Protein AF-A0A7C3NHK8-F1 (afdb_monomer_lite)

Radius of gyration: 15.85 Å; chains: 1; bounding box: 38×31×50 Å

Structure (mmCIF, N/CA/C/O backbone):
data_AF-A0A7C3NHK8-F1
#
_entry.id   AF-A0A7C3NHK8-F1
#
loop_
_atom_site.group_PDB
_atom_site.id
_atom_site.type_symbol
_atom_site.label_atom_id
_atom_site.label_alt_id
_atom_site.label_comp_id
_atom_site.label_asym_id
_atom_site.label_entity_id
_atom_site.label_seq_id
_atom_site.pdbx_PDB_ins_code
_atom_site.Cartn_x
_atom_site.Cartn_y
_atom_site.Cartn_z
_atom_site.occupancy
_atom_site.B_iso_or_equiv
_atom_site.auth_seq_id
_atom_site.auth_comp_id
_atom_site.auth_asym_id
_atom_site.auth_atom_id
_atom_site.pdbx_PDB_model_num
ATOM 1 N N . MET A 1 1 ? -4.289 0.397 25.482 1.00 45.00 1 MET A N 1
ATOM 2 C CA . MET A 1 1 ? -3.731 -0.461 24.412 1.00 45.00 1 MET A CA 1
ATOM 3 C C . MET A 1 1 ? -4.316 -0.025 23.079 1.00 45.00 1 MET A C 1
ATOM 5 O O . MET A 1 1 ? -5.516 0.199 22.991 1.00 45.00 1 MET A O 1
ATOM 9 N N . SER A 1 2 ? -3.453 0.233 22.103 1.00 53.47 2 SER A N 1
ATOM 10 C CA . SER A 1 2 ? -3.735 0.917 20.837 1.00 53.47 2 SER A CA 1
ATOM 11 C C . SER A 1 2 ? -4.792 0.190 19.994 1.00 53.47 2 SER A C 1
ATOM 13 O O . SER A 1 2 ? -4.590 -0.943 19.575 1.00 53.47 2 SER A O 1
ATOM 15 N N . ARG A 1 3 ? -5.908 0.865 19.675 1.00 61.38 3 ARG A N 1
ATOM 16 C CA . ARG A 1 3 ? -6.959 0.356 18.760 1.00 61.38 3 ARG A CA 1
ATOM 17 C C . ARG A 1 3 ? -6.469 0.091 17.323 1.00 61.38 3 ARG A C 1
ATOM 19 O O . ARG A 1 3 ? -7.202 -0.506 16.545 1.00 61.38 3 ARG A O 1
ATOM 26 N N . PHE A 1 4 ? -5.233 0.479 17.002 1.00 63.34 4 PHE A N 1
ATOM 27 C CA . PHE A 1 4 ? -4.593 0.410 15.682 1.00 63.34 4 PHE A CA 1
ATOM 28 C C . PHE A 1 4 ? -4.460 -0.993 15.065 1.00 63.34 4 PHE A C 1
ATOM 30 O O . PHE A 1 4 ? -4.101 -1.090 13.900 1.00 63.34 4 PHE A O 1
ATOM 37 N N . PHE A 1 5 ? -4.740 -2.066 15.813 1.00 71.56 5 PHE A N 1
ATOM 38 C CA . PHE A 1 5 ? -4.710 -3.440 15.290 1.00 71.56 5 PHE A CA 1
ATOM 39 C C . PHE A 1 5 ? -5.895 -4.298 15.752 1.00 71.56 5 PHE A C 1
ATOM 41 O O . PHE A 1 5 ? -5.909 -5.509 15.547 1.00 71.56 5 PHE A O 1
ATOM 48 N N . SER A 1 6 ? -6.912 -3.689 16.366 1.00 81.25 6 SER A N 1
ATOM 49 C CA . SER A 1 6 ? -8.116 -4.409 16.783 1.00 81.25 6 SER A CA 1
ATOM 50 C C . SER A 1 6 ? -9.127 -4.461 15.641 1.00 81.25 6 SER A C 1
ATO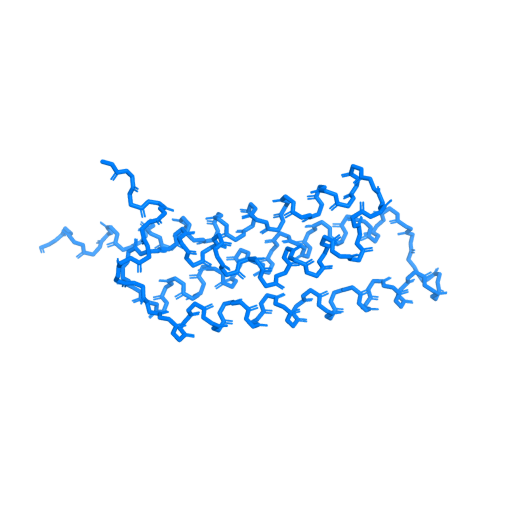M 52 O O . SER A 1 6 ? -9.749 -3.451 15.334 1.00 81.25 6 SER A O 1
ATOM 54 N N . LEU A 1 7 ? -9.376 -5.647 15.084 1.00 84.44 7 LEU A N 1
ATOM 55 C CA . LEU A 1 7 ? -10.434 -5.869 14.083 1.00 84.44 7 LEU A CA 1
ATOM 56 C C . LEU A 1 7 ? -11.853 -5.890 14.680 1.00 84.44 7 LEU A C 1
ATOM 58 O O .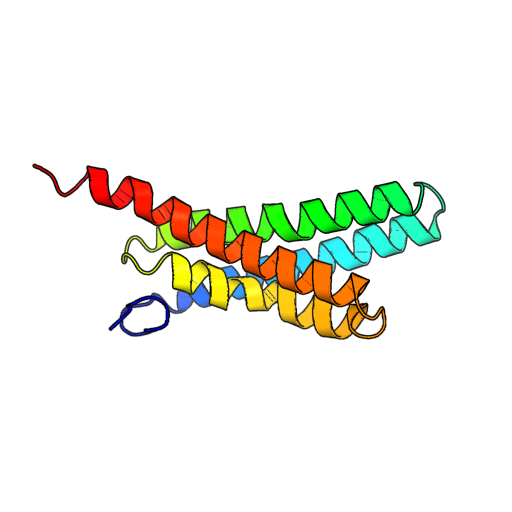 LEU A 1 7 ? -12.842 -5.969 13.956 1.00 84.44 7 LEU A O 1
ATOM 62 N N . LYS A 1 8 ? -11.984 -5.817 16.009 1.00 85.81 8 LYS A N 1
ATOM 63 C CA . LYS A 1 8 ? -13.288 -5.786 16.675 1.00 85.81 8 LYS A CA 1
ATOM 64 C C . LYS A 1 8 ? -14.052 -4.514 16.290 1.00 85.81 8 LYS A C 1
ATOM 66 O O . LYS A 1 8 ? -13.628 -3.424 16.660 1.00 85.81 8 LYS A O 1
ATOM 71 N N . GLY A 1 9 ? -15.190 -4.676 15.613 1.00 84.12 9 GLY A N 1
ATOM 72 C CA . GLY A 1 9 ? -16.061 -3.577 15.178 1.00 84.12 9 GLY A CA 1
ATOM 73 C C . GLY A 1 9 ? -15.842 -3.116 13.736 1.00 84.12 9 GLY A C 1
ATOM 74 O O . GLY A 1 9 ? -16.479 -2.154 13.330 1.00 84.12 9 GLY A O 1
ATOM 75 N N . ILE A 1 10 ? -14.974 -3.791 12.972 1.00 92.31 10 ILE A N 1
ATOM 76 C CA . ILE A 1 10 ? -14.767 -3.482 11.556 1.00 92.31 10 ILE A CA 1
ATOM 77 C C . ILE A 1 10 ? -15.923 -4.012 10.697 1.00 92.31 10 ILE A C 1
ATOM 79 O O . ILE A 1 10 ? -16.427 -5.119 10.907 1.00 92.31 10 ILE A O 1
ATOM 83 N N . ASN A 1 11 ? -16.312 -3.247 9.685 1.00 94.50 11 ASN A N 1
ATOM 84 C CA . ASN A 1 11 ? -17.199 -3.703 8.628 1.00 94.50 11 ASN A CA 1
ATOM 85 C C . ASN A 1 11 ? -16.408 -4.545 7.612 1.00 94.50 11 ASN A C 1
ATOM 87 O O . ASN A 1 11 ? -15.681 -4.031 6.758 1.00 94.50 11 ASN A O 1
ATOM 91 N N . TRP A 1 12 ? -16.573 -5.864 7.696 1.00 95.12 12 TRP A N 1
ATOM 92 C CA . TRP A 1 12 ? -15.862 -6.829 6.855 1.00 95.12 12 TRP A CA 1
ATOM 93 C C . TRP A 1 12 ? -16.133 -6.675 5.357 1.00 95.12 12 TRP A C 1
ATOM 95 O O . TRP A 1 12 ? -15.227 -6.912 4.563 1.00 95.12 12 TRP A O 1
ATOM 105 N N . TRP A 1 13 ? -17.328 -6.232 4.957 1.00 96.75 13 TRP A N 1
ATOM 106 C CA . TRP A 1 13 ? -17.655 -6.006 3.544 1.00 96.75 13 TRP A CA 1
ATOM 107 C C . TRP A 1 13 ? -16.869 -4.838 2.963 1.00 96.75 13 TRP A C 1
ATOM 109 O O . TRP A 1 13 ? -16.333 -4.922 1.857 1.00 96.75 13 TRP A O 1
ATOM 119 N N . LEU A 1 14 ? -16.747 -3.760 3.735 1.00 95.88 14 LEU A N 1
ATOM 120 C CA . LEU A 1 14 ? -15.943 -2.605 3.357 1.00 95.88 14 LEU A CA 1
ATOM 121 C C . LEU A 1 14 ? -14.450 -2.939 3.361 1.00 95.88 14 LEU A C 1
ATOM 123 O O . LEU A 1 14 ? -13.739 -2.545 2.438 1.00 95.88 14 LEU A O 1
ATOM 127 N N . LEU A 1 15 ? -13.980 -3.740 4.322 1.00 96.25 15 LEU A N 1
ATOM 128 C CA . LEU A 1 15 ? -12.599 -4.221 4.317 1.00 96.25 15 LEU A CA 1
ATOM 129 C C . LEU A 1 15 ? -12.312 -5.093 3.086 1.00 96.25 15 LEU A C 1
ATOM 131 O O . LEU A 1 15 ? -11.323 -4.859 2.395 1.00 96.25 15 LEU A O 1
ATOM 135 N N . ALA A 1 16 ? -13.183 -6.056 2.778 1.00 96.69 16 ALA A N 1
ATOM 136 C CA . ALA A 1 16 ? -13.060 -6.891 1.586 1.00 96.69 16 ALA A CA 1
ATOM 137 C C . ALA A 1 16 ? -13.065 -6.044 0.303 1.00 96.69 16 ALA A C 1
ATOM 139 O O . ALA A 1 16 ? -12.269 -6.293 -0.601 1.00 96.69 16 ALA A O 1
ATOM 140 N N . SER A 1 17 ? -13.890 -4.994 0.254 1.00 96.12 17 SER A N 1
ATOM 141 C CA . SER A 1 17 ? -13.919 -4.043 -0.864 1.00 96.12 17 SER A CA 1
ATOM 142 C C . SER A 1 17 ? -12.604 -3.271 -0.994 1.00 96.12 17 SER A C 1
ATOM 144 O O . SER A 1 17 ? -12.096 -3.117 -2.102 1.00 96.12 17 SER A O 1
ATOM 146 N N . ALA A 1 18 ? -12.008 -2.836 0.123 1.00 96.88 18 ALA A N 1
ATOM 147 C CA . ALA A 1 18 ? -10.693 -2.194 0.115 1.00 96.88 18 ALA A CA 1
ATOM 148 C C . ALA A 1 18 ? -9.604 -3.135 -0.409 1.00 96.88 18 ALA A C 1
ATOM 150 O O . ALA A 1 18 ? -8.780 -2.715 -1.220 1.00 96.88 18 ALA A O 1
ATOM 151 N N . ILE A 1 19 ? -9.608 -4.398 0.029 1.00 98.25 19 ILE A N 1
ATOM 152 C CA . ILE A 1 19 ? -8.659 -5.416 -0.441 1.00 98.25 19 ILE A CA 1
ATOM 153 C C . ILE A 1 19 ? -8.838 -5.643 -1.943 1.00 98.25 19 ILE A C 1
ATOM 155 O O . ILE A 1 19 ? -7.869 -5.556 -2.692 1.00 98.25 19 ILE A O 1
ATOM 159 N N . GLY A 1 20 ? -10.073 -5.871 -2.397 1.00 97.62 20 GLY A N 1
ATOM 160 C CA . GLY A 1 20 ? -10.380 -6.106 -3.808 1.00 97.62 20 GLY A CA 1
ATOM 161 C C . GLY A 1 20 ? -9.989 -4.932 -4.704 1.00 97.62 20 GLY A C 1
ATOM 162 O O . GLY A 1 20 ? -9.341 -5.132 -5.728 1.00 97.62 20 GLY A O 1
ATOM 163 N N . LEU A 1 21 ? -10.307 -3.699 -4.298 1.00 97.12 21 LEU A N 1
ATOM 164 C CA . LEU A 1 21 ? -9.951 -2.498 -5.055 1.00 97.12 21 LEU A CA 1
ATOM 165 C C . LEU A 1 21 ? -8.430 -2.325 -5.168 1.00 97.12 21 LEU A C 1
ATOM 167 O O . LEU A 1 21 ? -7.923 -2.049 -6.254 1.00 97.12 21 LEU A O 1
ATOM 171 N N . ASN A 1 22 ? -7.698 -2.528 -4.069 1.00 98.06 22 ASN A N 1
ATOM 172 C CA . ASN A 1 22 ? -6.236 -2.469 -4.074 1.00 98.06 22 ASN A CA 1
ATOM 173 C C . ASN A 1 22 ? -5.615 -3.592 -4.917 1.00 98.06 22 ASN A C 1
ATOM 175 O O . ASN A 1 22 ? -4.636 -3.355 -5.620 1.00 98.06 22 ASN A O 1
ATOM 179 N N . PHE A 1 23 ? -6.195 -4.791 -4.894 1.00 98.12 23 PHE A N 1
ATOM 180 C CA . PHE A 1 23 ? -5.744 -5.913 -5.713 1.00 98.12 23 PHE A CA 1
ATOM 181 C C . PHE A 1 23 ? -5.919 -5.645 -7.207 1.00 98.12 23 PHE A C 1
ATOM 183 O O . PHE A 1 23 ? -4.955 -5.746 -7.965 1.00 98.12 23 PHE A O 1
ATOM 190 N N . ILE A 1 24 ? -7.116 -5.225 -7.626 1.00 97.88 24 ILE A N 1
ATOM 191 C CA . ILE A 1 24 ? -7.386 -4.853 -9.022 1.00 97.88 24 ILE A CA 1
ATOM 192 C C . ILE A 1 24 ? -6.438 -3.735 -9.457 1.00 97.88 24 ILE A C 1
ATOM 194 O O . ILE A 1 24 ? -5.849 -3.813 -10.534 1.00 97.88 24 ILE A O 1
ATOM 198 N N . TRP A 1 25 ? -6.240 -2.724 -8.608 1.00 96.81 25 TRP A N 1
ATOM 199 C CA . TRP A 1 25 ? -5.306 -1.643 -8.895 1.00 96.81 25 TRP A CA 1
ATOM 200 C C . TRP A 1 25 ? -3.880 -2.135 -9.114 1.00 96.81 25 TRP A C 1
ATOM 202 O O . TRP A 1 25 ? -3.268 -1.766 -10.112 1.00 96.81 25 TRP A O 1
ATOM 212 N N . ALA A 1 26 ? -3.359 -2.977 -8.219 1.00 96.94 26 ALA A N 1
ATOM 213 C CA . ALA A 1 26 ? -2.012 -3.515 -8.356 1.00 96.94 26 ALA A CA 1
ATOM 214 C C . ALA A 1 26 ? -1.846 -4.294 -9.665 1.00 96.94 26 ALA A C 1
ATOM 216 O O . ALA A 1 26 ? -0.838 -4.119 -10.342 1.00 96.94 26 ALA A O 1
ATOM 217 N N . LEU A 1 27 ? -2.845 -5.085 -10.068 1.00 96.50 27 LEU A N 1
ATOM 218 C CA . LEU A 1 27 ? -2.809 -5.798 -11.346 1.00 96.50 27 LEU A CA 1
ATOM 219 C C . LEU A 1 27 ? -2.804 -4.843 -12.546 1.00 96.50 27 LEU A C 1
ATOM 221 O O . LEU A 1 27 ? -1.953 -4.976 -13.423 1.00 96.50 27 LEU A O 1
ATOM 225 N N . VAL A 1 28 ? -3.718 -3.868 -12.578 1.00 96.62 28 VAL A N 1
ATOM 226 C CA . VAL A 1 28 ? -3.800 -2.876 -13.667 1.00 96.62 28 VAL A CA 1
ATOM 227 C C . VAL A 1 28 ? -2.500 -2.086 -13.779 1.00 96.62 28 VAL A C 1
ATOM 229 O O . VAL A 1 28 ? -1.985 -1.881 -14.874 1.00 96.62 28 VAL A O 1
ATOM 232 N N . MET A 1 29 ? -1.951 -1.673 -12.641 1.00 95.00 29 MET A N 1
ATOM 233 C CA . MET A 1 29 ? -0.712 -0.919 -12.550 1.00 95.00 29 MET A CA 1
ATOM 234 C C . MET A 1 29 ? 0.485 -1.742 -13.042 1.00 95.00 29 MET A C 1
ATOM 236 O O . MET A 1 29 ? 1.223 -1.278 -13.909 1.00 95.00 29 MET A O 1
ATOM 240 N N . LEU A 1 30 ? 0.646 -2.977 -12.556 1.00 94.81 30 LEU A N 1
ATOM 241 C CA . LEU A 1 30 ? 1.731 -3.868 -12.971 1.00 94.81 30 LEU A CA 1
ATOM 242 C C . LEU A 1 30 ? 1.681 -4.159 -14.473 1.00 94.81 30 LEU A C 1
ATOM 244 O O . LEU A 1 30 ? 2.701 -4.045 -15.149 1.00 94.81 30 LEU A O 1
ATOM 248 N N . LEU A 1 31 ? 0.498 -4.479 -15.006 1.00 95.19 31 LEU A N 1
ATOM 249 C CA . LEU A 1 31 ? 0.310 -4.729 -16.436 1.00 95.19 31 LEU A CA 1
ATOM 250 C C . LEU A 1 31 ? 0.561 -3.470 -17.271 1.00 95.19 31 LEU A C 1
ATOM 252 O O . LEU A 1 31 ? 1.248 -3.536 -18.289 1.00 95.19 31 LEU A O 1
ATOM 256 N N . GLY A 1 32 ? 0.047 -2.320 -16.831 1.00 94.19 32 GLY A N 1
ATOM 257 C CA . GLY A 1 32 ? 0.220 -1.047 -17.523 1.00 94.19 32 GLY A CA 1
ATOM 258 C C . GLY A 1 32 ? 1.689 -0.639 -17.621 1.00 94.19 32 GLY A C 1
ATOM 259 O O . GLY A 1 32 ? 2.169 -0.320 -18.707 1.00 94.19 32 GLY A O 1
ATOM 260 N N . PHE A 1 33 ? 2.433 -0.709 -16.516 1.00 92.12 33 PHE A N 1
ATOM 261 C CA . PHE A 1 33 ? 3.855 -0.367 -16.524 1.00 92.12 33 PHE A CA 1
ATOM 262 C C . PHE A 1 33 ? 4.715 -1.404 -17.252 1.00 92.12 33 PHE A C 1
ATOM 264 O O . PHE A 1 33 ? 5.656 -1.011 -17.937 1.00 92.12 33 PHE A O 1
ATOM 271 N N . ALA A 1 34 ? 4.377 -2.696 -17.182 1.00 91.94 34 ALA A N 1
ATOM 272 C CA . ALA A 1 34 ? 5.039 -3.722 -17.988 1.00 91.94 34 ALA A CA 1
ATOM 273 C C . ALA A 1 34 ? 4.862 -3.460 -19.493 1.00 91.94 34 ALA A C 1
ATOM 275 O O . ALA A 1 34 ? 5.834 -3.504 -20.241 1.00 91.94 34 ALA A O 1
ATOM 276 N N . PHE A 1 35 ? 3.650 -3.099 -19.926 1.00 93.06 35 PHE A N 1
ATOM 277 C CA . PHE A 1 35 ? 3.377 -2.734 -21.316 1.00 93.06 35 PHE A CA 1
ATOM 278 C C . PHE A 1 35 ? 4.153 -1.483 -21.759 1.00 93.06 35 PHE A C 1
ATOM 280 O O . PHE A 1 35 ? 4.714 -1.455 -22.851 1.00 93.06 35 PHE A O 1
ATOM 287 N N . MET A 1 36 ? 4.230 -0.449 -20.915 1.00 91.81 36 MET A N 1
ATOM 288 C CA . MET A 1 36 ? 4.996 0.765 -21.234 1.00 91.81 36 MET A CA 1
ATOM 289 C C . MET A 1 36 ? 6.504 0.509 -21.337 1.00 91.81 36 MET A C 1
ATOM 291 O O . MET A 1 36 ? 7.165 1.138 -22.165 1.00 91.81 36 MET A O 1
ATOM 295 N N . LEU A 1 37 ? 7.037 -0.394 -20.504 1.00 89.56 37 LEU A N 1
ATOM 296 C CA . LEU A 1 37 ? 8.431 -0.835 -20.583 1.00 89.56 37 LEU A CA 1
ATOM 297 C C . LEU A 1 37 ? 8.701 -1.581 -21.893 1.00 89.56 37 LEU A C 1
ATOM 299 O O . LEU A 1 37 ? 9.692 -1.285 -22.554 1.00 89.56 37 LEU A O 1
ATOM 303 N N . ASP A 1 38 ? 7.814 -2.500 -22.274 1.00 90.56 38 ASP A N 1
ATOM 304 C CA . ASP A 1 38 ? 7.951 -3.315 -23.487 1.00 90.56 38 ASP A CA 1
ATOM 305 C C . ASP A 1 38 ? 7.933 -2.468 -24.770 1.00 90.56 38 ASP A C 1
ATOM 307 O O . ASP A 1 38 ? 8.765 -2.640 -25.656 1.00 90.56 38 ASP A O 1
ATOM 311 N N . GLN A 1 39 ? 7.057 -1.463 -24.830 1.00 90.44 39 GLN A N 1
ATOM 312 C CA . GLN A 1 39 ? 6.968 -0.546 -25.973 1.00 90.44 39 GLN A CA 1
ATOM 313 C C . GLN A 1 39 ? 8.161 0.418 -26.092 1.00 90.44 39 GLN A C 1
ATOM 315 O O . GLN A 1 39 ? 8.252 1.164 -27.067 1.00 90.44 39 GLN A O 1
ATOM 320 N N . GLY A 1 40 ? 9.032 0.500 -25.078 1.00 85.06 40 GLY A N 1
ATOM 321 C CA . GLY A 1 40 ? 10.105 1.499 -25.020 1.00 85.06 40 GLY A CA 1
ATOM 322 C C . GLY A 1 40 ? 9.603 2.951 -25.050 1.00 85.06 40 GLY A C 1
ATOM 323 O O . GLY A 1 40 ? 10.377 3.872 -25.305 1.00 85.06 40 GLY A O 1
ATOM 324 N N . ALA A 1 41 ? 8.3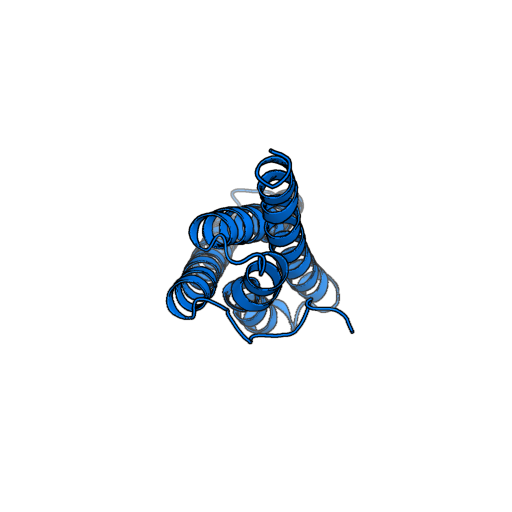06 3.169 -24.803 1.00 75.88 41 ALA A N 1
ATOM 325 C CA . ALA A 1 41 ? 7.639 4.454 -25.001 1.00 75.88 41 ALA A CA 1
ATOM 326 C C . ALA A 1 41 ? 8.033 5.500 -23.947 1.00 75.88 41 ALA A C 1
ATOM 328 O O . ALA A 1 41 ? 7.882 6.701 -24.170 1.00 75.88 41 ALA A O 1
ATOM 329 N N . VAL A 1 42 ? 8.511 5.053 -22.781 1.00 84.19 42 VAL A N 1
ATOM 330 C CA . VAL A 1 42 ? 8.833 5.914 -21.640 1.00 84.19 42 VAL A CA 1
ATOM 331 C C . VAL A 1 42 ? 10.142 5.470 -20.995 1.00 84.19 42 VAL A C 1
ATOM 333 O O . VAL A 1 42 ? 10.426 4.282 -20.857 1.00 84.19 42 VAL A O 1
ATOM 336 N N . ASN A 1 43 ? 10.943 6.445 -20.562 1.00 90.44 43 ASN A N 1
ATOM 337 C CA . ASN A 1 43 ? 12.180 6.197 -19.830 1.00 90.44 43 ASN A CA 1
ATOM 338 C C . ASN A 1 43 ? 11.923 5.396 -18.535 1.00 90.44 43 ASN A C 1
ATOM 340 O O . ASN A 1 43 ? 11.008 5.707 -17.769 1.00 90.44 43 ASN A O 1
ATOM 344 N N . GLN A 1 44 ? 12.787 4.418 -18.249 1.00 87.44 44 GLN A N 1
ATOM 345 C CA . GLN A 1 44 ? 12.688 3.541 -17.077 1.00 87.44 44 GLN A CA 1
ATOM 346 C C . GLN A 1 44 ? 12.598 4.300 -15.740 1.00 87.44 44 GLN A C 1
ATOM 348 O O . GLN A 1 44 ? 11.842 3.899 -14.856 1.00 87.44 44 GLN A O 1
ATOM 353 N N . GLY A 1 45 ? 13.319 5.413 -15.582 1.00 88.56 45 GLY A N 1
ATOM 354 C CA . GLY A 1 45 ? 13.268 6.236 -14.371 1.00 88.56 45 GLY A CA 1
ATOM 355 C C . GLY A 1 45 ? 11.909 6.914 -14.174 1.00 88.56 45 GLY A C 1
ATOM 356 O O . GLY A 1 45 ? 11.378 6.928 -13.065 1.00 88.56 45 GLY A O 1
ATOM 357 N N . LEU A 1 46 ? 11.296 7.407 -15.255 1.00 90.62 46 LEU A N 1
ATOM 358 C CA . LEU A 1 46 ? 9.943 7.974 -15.206 1.00 90.62 46 LEU A CA 1
ATOM 359 C C . LEU A 1 46 ? 8.899 6.906 -14.869 1.00 90.62 46 LEU A C 1
ATOM 361 O O . LEU A 1 46 ? 7.979 7.178 -14.100 1.00 90.62 46 LEU A O 1
ATOM 365 N N . ILE A 1 47 ? 9.074 5.687 -15.384 1.00 91.56 47 ILE A N 1
ATOM 366 C CA . ILE A 1 47 ? 8.223 4.543 -15.042 1.00 91.56 47 ILE A CA 1
ATOM 367 C C . ILE A 1 47 ? 8.329 4.228 -13.550 1.00 91.56 47 ILE A C 1
ATOM 369 O O . ILE A 1 47 ? 7.304 4.136 -12.888 1.00 91.56 47 ILE A O 1
ATOM 373 N N . GLN A 1 48 ? 9.534 4.155 -12.980 1.00 91.81 48 GLN A N 1
ATOM 374 C CA . GLN A 1 48 ? 9.708 3.891 -11.546 1.00 91.81 48 GLN A CA 1
ATOM 375 C C . GLN A 1 48 ? 9.082 4.977 -10.658 1.00 91.81 48 GLN A C 1
ATOM 377 O O . GLN A 1 48 ? 8.437 4.657 -9.658 1.00 91.81 48 GLN A O 1
ATOM 382 N N . ILE A 1 49 ? 9.219 6.254 -11.028 1.00 93.62 49 ILE A N 1
ATOM 383 C CA . ILE A 1 49 ? 8.574 7.367 -10.313 1.00 93.62 49 ILE A CA 1
ATOM 384 C C . ILE A 1 49 ? 7.049 7.252 -10.409 1.00 93.62 49 ILE A C 1
ATOM 386 O O . ILE A 1 49 ? 6.354 7.363 -9.396 1.00 93.62 49 ILE A O 1
ATOM 390 N N . GLY A 1 50 ? 6.526 6.984 -11.608 1.00 94.38 50 GLY A N 1
ATOM 391 C CA . GLY A 1 50 ? 5.102 6.747 -11.829 1.00 94.38 50 GLY A CA 1
ATOM 392 C C . GLY A 1 50 ? 4.587 5.565 -11.010 1.00 94.38 50 GLY A C 1
ATOM 393 O O . GLY A 1 50 ? 3.527 5.658 -10.392 1.00 94.38 50 GLY A O 1
ATOM 394 N N . MET A 1 51 ? 5.370 4.488 -10.929 1.00 94.69 51 MET A N 1
ATOM 395 C CA . MET A 1 51 ? 5.055 3.314 -10.128 1.00 94.69 51 MET A CA 1
ATOM 396 C C . MET A 1 51 ? 4.996 3.641 -8.636 1.00 94.69 51 MET A C 1
ATOM 398 O O . MET A 1 51 ? 4.038 3.258 -7.971 1.00 94.69 51 MET A O 1
ATOM 402 N N . LEU A 1 52 ? 5.965 4.396 -8.105 1.00 96.00 52 LEU A N 1
ATOM 403 C CA . LEU A 1 52 ? 5.961 4.826 -6.702 1.00 96.00 52 LEU A CA 1
ATOM 404 C C . LEU A 1 52 ? 4.726 5.671 -6.381 1.00 96.00 52 LEU A C 1
ATOM 406 O O . LEU A 1 52 ? 4.057 5.435 -5.374 1.00 96.00 52 LEU A O 1
ATOM 410 N N . ALA A 1 53 ? 4.401 6.629 -7.252 1.00 96.62 53 ALA A N 1
ATOM 411 C CA . ALA A 1 53 ? 3.223 7.470 -7.096 1.00 96.62 53 ALA A CA 1
ATOM 412 C C . ALA A 1 53 ? 1.929 6.641 -7.137 1.00 96.62 53 ALA A C 1
ATOM 414 O O . ALA A 1 53 ? 1.070 6.808 -6.273 1.00 96.62 53 ALA A O 1
ATOM 415 N N . ALA A 1 54 ? 1.809 5.706 -8.082 1.00 96.00 54 ALA A N 1
ATOM 416 C CA . ALA A 1 54 ? 0.661 4.811 -8.208 1.00 96.00 54 ALA A CA 1
ATOM 417 C C . ALA A 1 54 ? 0.492 3.898 -6.981 1.00 96.00 54 ALA A C 1
ATOM 419 O O . ALA A 1 54 ? -0.624 3.736 -6.479 1.00 96.00 54 ALA A O 1
ATOM 420 N N . CYS A 1 55 ? 1.597 3.351 -6.467 1.00 96.56 55 CYS A N 1
ATOM 421 C CA . CYS A 1 55 ? 1.630 2.560 -5.239 1.00 96.56 55 CYS A CA 1
ATOM 422 C C . CYS A 1 55 ? 1.210 3.381 -4.017 1.00 96.56 55 CYS A C 1
ATOM 424 O O . CYS A 1 55 ? 0.613 2.837 -3.104 1.00 96.56 55 CYS A O 1
ATOM 426 N N . PHE A 1 56 ? 1.469 4.687 -3.969 1.00 97.81 56 PHE A N 1
ATOM 427 C CA . PHE A 1 56 ? 1.052 5.506 -2.830 1.00 97.81 56 PHE A CA 1
ATOM 428 C C . PHE A 1 56 ? -0.395 6.002 -2.945 1.00 97.81 56 PHE A C 1
ATOM 430 O O . PHE A 1 56 ? -1.196 5.844 -2.021 1.00 97.81 56 PHE A O 1
ATOM 437 N N . ILE A 1 57 ? -0.724 6.640 -4.071 1.00 97.44 57 ILE A N 1
ATOM 438 C CA . ILE A 1 57 ? -1.924 7.469 -4.226 1.00 97.44 57 ILE A CA 1
ATOM 439 C C . ILE A 1 57 ? -3.190 6.626 -4.163 1.00 97.44 57 ILE A C 1
ATOM 441 O O . ILE A 1 57 ? -4.135 7.007 -3.472 1.00 97.44 57 ILE A O 1
ATOM 445 N N . LEU A 1 58 ? -3.242 5.491 -4.863 1.00 94.75 58 LEU A N 1
ATOM 446 C CA . LEU A 1 58 ? -4.493 4.746 -4.910 1.00 94.75 58 LEU A CA 1
ATOM 447 C C . LEU A 1 58 ? -4.796 3.998 -3.609 1.00 94.75 58 LEU A C 1
ATOM 449 O O . LEU A 1 58 ? -5.925 4.119 -3.139 1.00 94.75 58 LEU A O 1
ATOM 453 N N . PRO A 1 59 ? -3.832 3.320 -2.958 1.00 97.75 59 PRO A N 1
ATOM 454 C CA . PRO A 1 59 ? -4.058 2.761 -1.628 1.00 97.75 59 PRO A CA 1
ATOM 455 C C . PRO A 1 59 ? -4.451 3.823 -0.606 1.00 97.75 59 PRO A C 1
ATOM 457 O O . PRO A 1 59 ? -5.346 3.587 0.204 1.00 97.75 59 PRO A O 1
ATOM 460 N N . PHE A 1 60 ? -3.863 5.020 -0.694 1.00 98.12 60 PHE A N 1
ATOM 461 C CA . PHE A 1 60 ? -4.280 6.171 0.101 1.00 98.12 60 PHE A CA 1
ATOM 462 C C . PHE A 1 60 ? -5.746 6.547 -0.139 1.00 98.12 60 PHE A C 1
ATOM 464 O O . PHE A 1 60 ? -6.522 6.645 0.814 1.00 98.12 60 PHE A O 1
ATOM 471 N N . LEU A 1 61 ? -6.154 6.732 -1.395 1.00 97.25 61 LEU A N 1
ATOM 472 C CA . LEU A 1 61 ? -7.525 7.117 -1.731 1.00 97.25 61 LEU A CA 1
ATOM 473 C C . LEU A 1 61 ? -8.530 6.018 -1.374 1.00 97.25 61 LEU A C 1
ATOM 475 O O . LEU A 1 61 ? -9.569 6.317 -0.790 1.00 97.25 61 LEU A O 1
ATOM 479 N N . ALA A 1 62 ? -8.209 4.759 -1.667 1.00 96.38 62 ALA A N 1
ATOM 480 C CA . ALA A 1 62 ? -9.033 3.603 -1.337 1.00 96.38 62 ALA A CA 1
ATOM 481 C C . ALA A 1 62 ? -9.259 3.508 0.175 1.00 96.38 62 ALA A C 1
ATOM 483 O O . ALA A 1 62 ? -10.401 3.447 0.628 1.00 96.38 62 ALA A O 1
ATOM 484 N N . ALA A 1 63 ? -8.186 3.573 0.967 1.00 96.31 63 ALA A N 1
ATOM 485 C CA . ALA A 1 63 ? -8.276 3.551 2.421 1.00 96.31 63 ALA A CA 1
ATOM 486 C C . ALA A 1 63 ? -9.087 4.730 2.968 1.00 96.31 63 ALA A C 1
ATOM 488 O O . ALA A 1 63 ? -9.921 4.552 3.853 1.00 96.31 63 ALA A O 1
ATOM 489 N N . TRP A 1 64 ? -8.871 5.930 2.430 1.00 95.94 64 TRP A N 1
ATOM 490 C CA . TRP A 1 64 ? -9.591 7.130 2.841 1.00 95.94 64 TRP A CA 1
ATOM 491 C C . TRP A 1 64 ? -11.091 7.055 2.535 1.00 95.94 64 TRP A C 1
ATOM 493 O O . TRP A 1 64 ? -11.901 7.385 3.403 1.00 95.94 64 TRP A O 1
ATOM 503 N N . LEU A 1 65 ? -11.466 6.607 1.333 1.00 96.25 65 LEU A N 1
ATOM 504 C CA . LEU A 1 65 ? -12.862 6.445 0.922 1.00 96.25 65 LEU A CA 1
ATOM 505 C C . LEU A 1 65 ? -13.558 5.362 1.742 1.00 96.25 65 LEU A C 1
ATOM 507 O O . LEU A 1 65 ? -14.601 5.625 2.335 1.00 96.25 65 LEU A O 1
ATOM 511 N N . VAL A 1 66 ? -12.965 4.171 1.833 1.00 95.94 66 VAL A N 1
ATOM 512 C CA . VAL A 1 66 ? -13.569 3.040 2.546 1.00 95.94 66 VAL A CA 1
ATOM 513 C C . VAL A 1 66 ? -13.725 3.352 4.029 1.00 95.94 66 VAL A C 1
ATOM 515 O O . VAL A 1 66 ? -14.799 3.149 4.588 1.00 95.94 66 VAL A O 1
ATOM 518 N N . ALA A 1 67 ? -12.695 3.916 4.661 1.00 94.31 67 ALA A N 1
ATOM 519 C CA . ALA A 1 67 ? -12.780 4.306 6.061 1.00 94.31 67 ALA A CA 1
ATOM 520 C C . ALA A 1 67 ? -13.847 5.384 6.308 1.00 94.31 67 ALA A C 1
ATOM 522 O O . ALA A 1 67 ? -14.478 5.390 7.361 1.00 94.31 67 ALA A 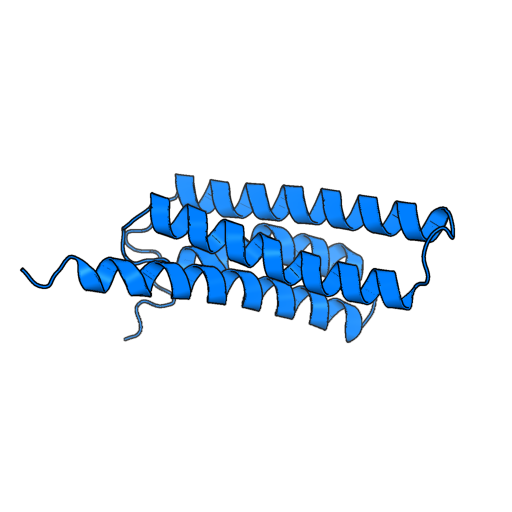O 1
ATOM 523 N N . ARG A 1 68 ? -14.070 6.289 5.346 1.00 92.50 68 ARG A N 1
ATOM 524 C CA . ARG A 1 68 ? -15.163 7.269 5.421 1.00 92.50 68 ARG A CA 1
ATOM 525 C C . ARG A 1 68 ? -16.538 6.646 5.261 1.00 92.50 68 ARG A C 1
ATOM 527 O O . ARG A 1 68 ? -17.463 7.094 5.919 1.00 92.50 68 ARG A O 1
ATOM 534 N N . MET A 1 69 ? -16.674 5.656 4.387 1.00 94.19 69 MET A N 1
ATOM 535 C CA . MET A 1 69 ? -17.931 4.928 4.217 1.00 94.19 69 MET A CA 1
ATOM 536 C C . MET A 1 69 ? -18.258 4.069 5.439 1.00 94.19 69 MET A C 1
ATOM 538 O O . MET A 1 69 ? -19.428 3.854 5.733 1.00 94.19 69 MET A O 1
ATOM 542 N N . ALA A 1 70 ? -17.233 3.575 6.137 1.00 92.69 70 ALA A N 1
ATOM 543 C CA . ALA A 1 70 ? -17.403 2.766 7.334 1.00 92.69 70 ALA A CA 1
ATOM 544 C C . ALA A 1 70 ? -17.838 3.587 8.555 1.00 92.69 70 ALA A C 1
ATOM 546 O O . ALA A 1 70 ? -18.649 3.100 9.334 1.00 92.69 70 ALA A O 1
ATOM 547 N N . ASP A 1 71 ? -17.274 4.790 8.722 1.00 89.31 71 ASP A N 1
ATOM 548 C CA . ASP A 1 71 ? -17.523 5.723 9.839 1.00 89.31 71 ASP A CA 1
ATOM 549 C C . ASP A 1 71 ? -17.531 5.070 11.242 1.00 89.31 71 ASP A C 1
ATOM 551 O O . ASP A 1 71 ? -18.203 5.501 12.172 1.00 89.31 71 ASP A O 1
ATOM 555 N N . ASP A 1 72 ? -16.745 4.008 11.411 1.00 89.50 72 ASP A N 1
ATOM 556 C CA . ASP A 1 72 ? -16.661 3.183 12.625 1.00 89.50 72 ASP A CA 1
ATOM 557 C C . ASP A 1 72 ? -15.433 3.528 13.496 1.00 89.50 72 ASP A C 1
ATOM 559 O O . ASP A 1 72 ? -15.146 2.876 14.504 1.00 89.50 72 ASP A O 1
ATOM 563 N N . GLY A 1 73 ? -14.666 4.548 13.096 1.00 89.06 73 GLY A N 1
ATOM 564 C CA . GLY A 1 73 ? -13.423 4.952 13.754 1.00 89.06 73 GLY A CA 1
ATOM 565 C C . GLY A 1 73 ? -12.244 3.988 13.550 1.00 89.06 73 GLY A C 1
ATOM 566 O O . GLY A 1 73 ? -11.208 4.165 14.193 1.00 89.06 73 GLY A O 1
ATOM 567 N N . MET A 1 74 ? -12.355 3.003 12.650 1.00 91.12 74 MET A N 1
ATOM 568 C CA . MET A 1 74 ? -11.323 1.990 12.370 1.00 91.12 74 MET A CA 1
ATOM 569 C C . MET A 1 74 ? -10.492 2.308 11.119 1.00 91.12 74 MET A C 1
ATOM 571 O O . MET A 1 74 ? -9.905 1.417 10.505 1.00 91.12 74 MET A O 1
ATOM 575 N N . GLY A 1 75 ? -10.401 3.584 10.735 1.00 93.00 75 GLY A N 1
ATOM 576 C CA . GLY A 1 75 ? -9.740 4.025 9.502 1.00 93.00 75 GLY A CA 1
ATOM 577 C C . GLY A 1 75 ? -8.339 3.446 9.247 1.00 93.00 75 GLY A C 1
ATOM 578 O O . GLY A 1 75 ? -8.115 2.906 8.162 1.00 93.00 75 GLY A O 1
ATOM 579 N N . PRO A 1 76 ? -7.406 3.467 10.219 1.00 94.69 76 PRO A N 1
ATOM 580 C CA . PRO A 1 76 ? -6.083 2.864 10.064 1.00 94.69 76 PRO A CA 1
ATOM 581 C C . PRO A 1 76 ? -6.126 1.365 9.745 1.00 94.69 76 PRO A C 1
ATOM 583 O O . PRO A 1 76 ? -5.291 0.889 8.980 1.00 94.69 76 PRO A O 1
ATOM 586 N N . ASN A 1 77 ? -7.119 0.633 10.260 1.00 94.81 77 ASN A N 1
ATOM 587 C CA . ASN A 1 77 ? -7.264 -0.799 10.005 1.00 94.81 77 ASN A CA 1
ATOM 588 C C . ASN A 1 77 ? -7.682 -1.043 8.549 1.00 94.81 77 ASN A C 1
ATOM 590 O O . ASN A 1 77 ? -7.060 -1.860 7.876 1.00 94.81 77 ASN A O 1
ATOM 594 N N . TYR A 1 78 ? -8.658 -0.291 8.021 1.00 95.50 78 TYR A N 1
ATOM 595 C CA . TYR A 1 78 ? -8.980 -0.340 6.585 1.00 95.50 78 TYR A CA 1
ATOM 596 C C . TYR A 1 78 ? -7.779 0.033 5.716 1.00 95.50 78 TYR A C 1
ATOM 598 O O . TYR A 1 78 ? -7.590 -0.551 4.654 1.00 95.50 78 TYR A O 1
ATOM 606 N N . GLY A 1 79 ? -6.948 0.969 6.180 1.00 95.31 79 GLY A N 1
ATOM 607 C CA . GLY A 1 79 ? -5.712 1.352 5.508 1.00 95.31 79 GLY A CA 1
ATOM 608 C C . GLY A 1 79 ? -4.693 0.222 5.409 1.00 95.31 79 GLY A C 1
ATOM 609 O O . GLY A 1 79 ? -4.308 -0.165 4.306 1.00 95.31 79 GLY A O 1
ATOM 610 N N . ILE A 1 80 ? -4.265 -0.329 6.546 1.00 95.31 80 ILE A N 1
ATOM 611 C CA . ILE A 1 80 ? -3.234 -1.377 6.585 1.00 95.31 80 ILE A CA 1
ATOM 612 C C . ILE A 1 80 ? -3.758 -2.670 5.959 1.00 95.31 80 ILE A C 1
ATOM 614 O O . ILE A 1 80 ? -3.149 -3.193 5.033 1.00 95.31 80 ILE A O 1
ATOM 618 N N . TYR A 1 81 ? -4.896 -3.183 6.428 1.00 96.69 81 TYR A N 1
ATOM 619 C CA . TYR A 1 81 ? -5.395 -4.476 5.958 1.00 96.69 81 TYR A CA 1
ATOM 620 C C . TYR A 1 81 ? -5.941 -4.397 4.530 1.00 96.69 81 TYR A C 1
ATOM 622 O O . TYR A 1 81 ? -5.765 -5.340 3.766 1.00 96.69 81 TYR A O 1
ATOM 630 N N . GLY A 1 82 ? -6.539 -3.269 4.132 1.00 96.75 82 GLY A N 1
ATOM 631 C CA . GLY A 1 82 ? -6.981 -3.047 2.755 1.00 96.75 82 GLY A CA 1
ATOM 632 C C . GLY A 1 82 ? -5.819 -2.963 1.767 1.00 96.75 82 GLY A C 1
ATOM 633 O O . GLY A 1 82 ? -5.877 -3.564 0.695 1.00 96.75 82 GLY A O 1
ATOM 634 N N . SER A 1 83 ? -4.728 -2.283 2.139 1.00 97.56 83 SER A N 1
ATOM 635 C CA . SER A 1 83 ? -3.541 -2.170 1.278 1.00 97.56 83 SER A CA 1
ATOM 636 C C . SER A 1 83 ? -2.798 -3.493 1.067 1.00 97.56 83 SER A C 1
ATOM 638 O O . SER A 1 83 ? -2.052 -3.598 0.094 1.00 97.56 83 SER A O 1
ATOM 640 N N . LEU A 1 84 ? -3.062 -4.540 1.866 1.00 97.69 84 LEU A N 1
ATOM 641 C CA . LEU A 1 84 ? -2.565 -5.896 1.590 1.00 97.69 84 LEU A CA 1
ATOM 642 C C . LEU A 1 84 ? -3.024 -6.428 0.230 1.00 97.69 84 LEU A C 1
ATOM 644 O O . LEU A 1 84 ? -2.282 -7.180 -0.401 1.00 97.69 84 LEU A O 1
ATOM 648 N N . GLY A 1 85 ? -4.191 -5.986 -0.253 1.00 97.38 85 GLY A N 1
ATOM 649 C CA . GLY A 1 85 ? -4.665 -6.309 -1.596 1.00 97.38 85 GLY A CA 1
ATOM 650 C C . GLY A 1 85 ? -3.674 -5.908 -2.688 1.00 97.38 85 GLY A C 1
ATOM 651 O O . GLY A 1 85 ? -3.516 -6.645 -3.649 1.00 97.38 85 GLY A O 1
ATOM 652 N N . ALA A 1 86 ? -2.949 -4.800 -2.514 1.00 97.75 86 ALA A N 1
ATOM 653 C CA . ALA A 1 86 ? -1.909 -4.360 -3.443 1.00 97.75 86 ALA A CA 1
ATOM 654 C C . ALA A 1 86 ? -0.510 -4.841 -3.030 1.00 97.75 86 ALA A C 1
ATOM 656 O O . ALA A 1 86 ? 0.284 -5.251 -3.874 1.00 97.75 86 ALA A O 1
ATOM 657 N N . ALA A 1 87 ? -0.207 -4.822 -1.731 1.00 97.69 87 ALA A N 1
ATOM 658 C CA . ALA A 1 87 ? 1.115 -5.153 -1.213 1.00 97.69 87 ALA A CA 1
ATOM 659 C C . ALA A 1 87 ? 1.512 -6.609 -1.504 1.00 97.69 87 ALA A C 1
ATOM 661 O O . ALA A 1 87 ? 2.666 -6.859 -1.844 1.00 97.69 87 ALA A O 1
ATOM 662 N N . VAL A 1 88 ? 0.574 -7.561 -1.411 1.00 97.62 88 VAL A N 1
ATOM 663 C CA . VAL A 1 88 ? 0.859 -8.984 -1.659 1.00 97.62 88 VAL A CA 1
ATOM 664 C C . VAL A 1 88 ? 1.210 -9.249 -3.131 1.00 97.62 88 VAL A C 1
ATOM 666 O O . VAL A 1 88 ? 2.284 -9.801 -3.368 1.00 97.62 88 VAL A O 1
ATOM 669 N N . PRO A 1 89 ? 0.410 -8.829 -4.134 1.00 96.62 89 PRO A N 1
ATOM 670 C CA . PRO A 1 89 ? 0.802 -8.954 -5.540 1.00 96.62 89 PRO A CA 1
ATOM 671 C C . PRO A 1 89 ? 2.133 -8.275 -5.860 1.00 96.62 89 PRO A C 1
ATOM 673 O O . PRO A 1 89 ? 2.969 -8.863 -6.541 1.00 96.62 89 PRO A O 1
ATOM 676 N N . LEU A 1 90 ? 2.358 -7.064 -5.338 1.00 96.56 90 LEU A N 1
ATOM 677 C CA . LEU A 1 90 ? 3.619 -6.346 -5.537 1.00 96.56 90 LEU A CA 1
ATOM 678 C C . LEU A 1 90 ? 4.804 -7.119 -4.957 1.00 96.56 90 LEU A C 1
ATOM 680 O O . LEU A 1 90 ? 5.842 -7.203 -5.603 1.00 96.56 90 LEU A O 1
ATOM 684 N N . LEU A 1 91 ? 4.652 -7.722 -3.778 1.00 96.50 91 LEU A N 1
ATOM 685 C CA . LEU A 1 91 ? 5.696 -8.543 -3.174 1.00 96.50 91 LEU A CA 1
ATOM 686 C C . LEU A 1 91 ? 5.970 -9.810 -3.994 1.00 96.50 91 LEU A C 1
ATOM 688 O O . LEU A 1 91 ? 7.127 -10.173 -4.178 1.00 96.50 91 LEU A O 1
ATOM 692 N N . VAL A 1 92 ? 4.929 -10.465 -4.514 1.00 96.31 92 VAL A N 1
ATOM 693 C CA . VAL A 1 92 ? 5.074 -11.666 -5.353 1.00 96.31 92 VAL A CA 1
ATOM 694 C C . VAL A 1 92 ? 5.792 -11.344 -6.665 1.00 96.31 92 VAL A C 1
ATOM 696 O O . VAL A 1 92 ? 6.673 -12.093 -7.078 1.00 96.31 92 VAL A O 1
ATOM 699 N N . VAL A 1 93 ? 5.439 -10.232 -7.312 1.00 95.25 93 VAL A N 1
ATOM 700 C CA . VAL A 1 93 ? 5.959 -9.881 -8.643 1.00 95.25 93 VAL A CA 1
ATOM 701 C C . VAL A 1 93 ? 7.312 -9.172 -8.570 1.00 95.25 93 VAL A C 1
ATOM 703 O O . VAL A 1 93 ? 8.200 -9.461 -9.366 1.00 95.25 93 VAL A O 1
ATOM 706 N N . LEU A 1 94 ? 7.487 -8.252 -7.621 1.00 94.19 94 LEU A N 1
ATOM 707 C CA . LEU A 1 94 ? 8.665 -7.382 -7.528 1.00 94.19 94 LEU A CA 1
ATOM 708 C C . LEU A 1 94 ? 9.611 -7.763 -6.384 1.00 94.19 94 LEU A C 1
ATOM 710 O O . LEU A 1 94 ? 10.676 -7.163 -6.258 1.00 94.19 94 LEU A O 1
ATOM 714 N N . GLY A 1 95 ? 9.276 -8.751 -5.549 1.00 90.06 95 GLY A N 1
ATOM 715 C CA . GLY A 1 95 ? 10.110 -9.147 -4.407 1.00 90.06 95 GLY A CA 1
ATOM 716 C C . GLY A 1 95 ? 11.517 -9.603 -4.804 1.00 90.06 95 GLY A C 1
ATOM 717 O O . GLY A 1 95 ? 12.477 -9.369 -4.072 1.00 90.06 95 GLY A O 1
ATOM 718 N N . SER A 1 96 ? 11.670 -10.177 -6.000 1.00 91.44 96 SER A N 1
ATOM 719 C CA . SER A 1 96 ? 12.970 -10.563 -6.564 1.00 91.44 96 SER A CA 1
ATOM 720 C C . SER A 1 96 ? 13.819 -9.371 -7.024 1.00 91.44 96 SER A C 1
ATOM 722 O O . SER A 1 96 ? 15.027 -9.513 -7.187 1.00 91.44 96 SER A O 1
ATOM 724 N N . SER A 1 97 ? 13.231 -8.177 -7.174 1.00 88.44 97 SER A N 1
ATOM 725 C CA . SER A 1 97 ? 13.945 -6.934 -7.513 1.00 88.44 97 SER A CA 1
ATOM 726 C C . SER A 1 97 ? 14.709 -6.327 -6.323 1.00 88.44 97 SER A C 1
ATOM 728 O O . SER A 1 97 ? 15.202 -5.199 -6.403 1.00 88.44 97 SER A O 1
ATOM 730 N N . GLY A 1 98 ? 14.798 -7.045 -5.199 1.00 92.12 98 GLY A N 1
ATOM 731 C CA . GLY A 1 98 ? 15.540 -6.634 -4.012 1.00 92.12 98 GLY A CA 1
ATOM 732 C C . GLY A 1 98 ? 14.945 -5.393 -3.346 1.00 92.12 98 GLY A C 1
ATOM 733 O O . GLY A 1 98 ? 13.735 -5.293 -3.134 1.00 92.12 98 GLY A O 1
ATOM 734 N N . VAL A 1 99 ? 15.804 -4.428 -3.004 1.00 93.50 99 VAL A N 1
ATOM 735 C CA . VAL A 1 99 ? 15.415 -3.227 -2.242 1.00 93.50 99 VAL A CA 1
ATOM 736 C C . VAL A 1 99 ? 14.347 -2.407 -2.969 1.00 93.50 99 VAL A C 1
ATOM 738 O O . VAL A 1 99 ? 13.420 -1.918 -2.331 1.00 93.50 99 VAL A O 1
ATOM 741 N N . VAL A 1 100 ? 14.425 -2.294 -4.298 1.00 91.12 100 VAL A N 1
ATOM 742 C CA . VAL A 1 100 ? 13.469 -1.500 -5.089 1.00 91.12 100 VAL A CA 1
ATOM 743 C C . VAL A 1 100 ? 12.054 -2.075 -4.988 1.00 91.12 100 VAL A C 1
ATOM 745 O O . VAL A 1 100 ? 11.104 -1.333 -4.743 1.00 91.12 100 VAL A O 1
ATOM 748 N N . GLY A 1 101 ? 11.914 -3.400 -5.091 1.00 93.75 101 GLY A N 1
ATOM 749 C CA . GLY A 1 101 ? 10.634 -4.087 -4.905 1.00 93.75 101 GLY A CA 1
ATOM 750 C C . GLY A 1 101 ? 10.036 -3.837 -3.522 1.00 93.75 101 GLY A C 1
ATOM 751 O O . GLY A 1 101 ? 8.861 -3.493 -3.391 1.00 93.75 101 GLY A O 1
ATOM 752 N N . MET A 1 102 ? 10.875 -3.919 -2.487 1.00 96.25 102 MET A N 1
ATOM 753 C CA . MET A 1 102 ? 10.455 -3.660 -1.109 1.00 96.25 102 MET A CA 1
ATOM 754 C C . MET A 1 102 ? 10.007 -2.214 -0.887 1.00 96.25 102 MET A C 1
ATOM 756 O O . MET A 1 102 ? 9.041 -1.994 -0.156 1.00 96.25 102 MET A O 1
ATOM 760 N N . ILE A 1 103 ? 10.643 -1.233 -1.536 1.00 96.69 103 ILE A N 1
ATOM 761 C CA . ILE A 1 103 ? 10.209 0.168 -1.461 1.00 96.69 103 ILE A CA 1
ATOM 762 C C . ILE A 1 103 ? 8.774 0.300 -1.982 1.00 96.69 103 ILE A C 1
ATOM 764 O O . ILE A 1 103 ? 7.952 0.893 -1.293 1.00 96.69 103 ILE A O 1
ATOM 768 N N . PHE A 1 104 ? 8.425 -0.301 -3.125 1.00 96.81 104 PHE A N 1
ATOM 769 C CA . PHE A 1 104 ? 7.049 -0.240 -3.642 1.00 96.81 104 PHE A CA 1
ATOM 770 C C . PHE A 1 104 ? 6.024 -0.833 -2.669 1.00 96.81 104 PHE A C 1
ATOM 772 O O . PHE A 1 104 ? 4.958 -0.246 -2.456 1.00 96.81 104 PHE A O 1
ATOM 779 N N . VAL A 1 105 ? 6.352 -1.969 -2.048 1.00 97.50 105 VAL A N 1
ATOM 780 C CA . VAL A 1 105 ? 5.496 -2.621 -1.045 1.00 97.50 105 VAL A CA 1
ATOM 781 C C . VAL A 1 105 ? 5.310 -1.717 0.176 1.00 97.50 105 VAL A C 1
ATOM 783 O O . VAL A 1 105 ? 4.181 -1.468 0.596 1.00 97.50 105 VAL A O 1
ATOM 786 N N . ILE A 1 106 ? 6.395 -1.161 0.717 1.00 97.56 106 ILE A N 1
ATOM 787 C CA . ILE A 1 106 ? 6.344 -0.260 1.876 1.00 97.56 106 ILE A CA 1
ATOM 788 C C . ILE A 1 106 ? 5.554 1.009 1.538 1.00 97.56 106 ILE A C 1
ATOM 790 O O . ILE A 1 106 ? 4.672 1.405 2.298 1.00 97.56 106 ILE A O 1
ATOM 794 N N . THR A 1 107 ? 5.812 1.625 0.385 1.00 97.94 107 THR A N 1
ATOM 795 C CA . THR A 1 107 ? 5.091 2.811 -0.094 1.00 97.94 107 THR A CA 1
ATOM 796 C C . THR A 1 107 ? 3.589 2.553 -0.212 1.00 97.94 107 THR A C 1
ATOM 798 O O . THR A 1 107 ? 2.796 3.417 0.160 1.00 97.94 107 THR A O 1
ATOM 801 N N . THR A 1 108 ? 3.195 1.356 -0.648 1.00 98.06 108 THR A N 1
ATOM 802 C CA . THR A 1 108 ? 1.790 0.922 -0.726 1.00 98.06 108 THR A CA 1
ATOM 803 C C . THR A 1 108 ? 1.124 0.885 0.644 1.00 98.06 108 THR A C 1
ATOM 805 O O . THR A 1 108 ? 0.049 1.460 0.838 1.00 98.06 108 THR A O 1
ATOM 808 N N . LEU A 1 109 ? 1.790 0.269 1.621 1.00 98.00 109 LEU A N 1
ATOM 809 C CA . LEU A 1 109 ? 1.303 0.204 3.000 1.00 98.00 109 LEU A CA 1
ATOM 810 C C . LEU A 1 109 ? 1.220 1.601 3.634 1.00 98.00 109 LEU A C 1
ATOM 812 O O . LEU A 1 109 ? 0.239 1.921 4.305 1.00 98.00 109 LEU A O 1
ATOM 816 N N . LEU A 1 110 ? 2.219 2.458 3.389 1.00 98.06 110 LEU A N 1
ATOM 817 C CA . LEU A 1 110 ? 2.235 3.844 3.867 1.00 98.06 110 LEU A CA 1
ATOM 818 C C . LEU A 1 110 ? 1.121 4.684 3.237 1.00 98.06 110 LEU A C 1
ATOM 820 O O . LEU A 1 110 ? 0.500 5.485 3.935 1.00 98.06 110 LEU A O 1
ATOM 824 N N . GLY A 1 111 ? 0.842 4.493 1.946 1.00 97.88 111 GLY A N 1
ATOM 825 C CA . GLY A 1 111 ? -0.296 5.105 1.265 1.00 97.88 111 GLY A CA 1
ATOM 826 C C . GLY A 1 111 ? -1.601 4.742 1.965 1.00 97.88 111 GLY A C 1
ATOM 827 O O . GLY A 1 111 ? -2.298 5.626 2.470 1.00 97.88 111 GLY A O 1
ATOM 828 N N . GLY A 1 112 ? -1.879 3.440 2.095 1.00 97.62 112 GLY A N 1
ATOM 829 C CA . GLY A 1 112 ? -3.071 2.931 2.778 1.00 97.62 112 GLY A CA 1
ATOM 830 C C . GLY A 1 112 ? -3.213 3.449 4.210 1.00 97.62 112 GLY A C 1
ATOM 831 O O . GLY A 1 112 ? -4.262 3.978 4.585 1.00 97.62 112 GLY A O 1
ATOM 832 N N . LEU A 1 113 ? -2.146 3.372 5.008 1.00 96.75 113 LEU A N 1
ATOM 833 C CA . LEU A 1 113 ? -2.137 3.865 6.385 1.00 96.75 113 LEU A CA 1
ATOM 834 C C . LEU A 1 113 ? -2.457 5.365 6.463 1.00 96.75 113 LEU A C 1
ATOM 836 O O . LEU A 1 113 ? -3.311 5.771 7.251 1.00 96.75 113 LEU A O 1
ATOM 840 N N . ASN A 1 114 ? -1.811 6.190 5.635 1.00 96.94 114 ASN A N 1
ATOM 841 C CA . ASN A 1 114 ? -2.037 7.636 5.622 1.00 96.94 114 ASN A CA 1
ATOM 842 C C . ASN A 1 114 ? -3.475 7.990 5.221 1.00 96.94 114 ASN A C 1
ATOM 844 O O . ASN A 1 114 ? -4.079 8.878 5.829 1.00 96.94 114 ASN A O 1
ATOM 848 N N . GLY A 1 115 ? -4.046 7.271 4.252 1.00 96.25 115 GLY A N 1
ATOM 849 C CA . GLY A 1 115 ? -5.445 7.438 3.856 1.00 96.25 115 GLY A CA 1
ATOM 850 C C . GLY A 1 115 ? -6.408 7.103 4.995 1.00 96.25 115 GLY A C 1
ATOM 851 O O . GLY A 1 115 ? -7.317 7.878 5.309 1.00 96.25 115 GLY A O 1
ATOM 852 N N . GLY A 1 116 ? -6.145 5.987 5.678 1.00 95.12 116 GLY A N 1
ATOM 853 C CA . GLY A 1 116 ? -6.901 5.540 6.845 1.00 95.12 116 GLY A CA 1
ATOM 854 C C . GLY A 1 116 ? -6.792 6.472 8.057 1.00 95.12 116 GLY A C 1
ATOM 855 O O . GLY A 1 116 ? -7.766 6.658 8.777 1.00 95.12 116 GLY A O 1
ATOM 856 N N . ILE A 1 117 ? -5.641 7.106 8.293 1.00 94.50 117 ILE A N 1
ATOM 857 C CA . ILE A 1 117 ? -5.481 8.104 9.367 1.00 94.50 117 ILE A CA 1
ATOM 858 C C . ILE A 1 117 ? -6.206 9.408 9.015 1.00 94.50 117 ILE A C 1
ATOM 860 O O . ILE A 1 117 ? -6.825 10.038 9.878 1.00 94.50 117 ILE A O 1
ATOM 864 N N . LEU A 1 118 ? -6.144 9.835 7.751 1.00 94.69 118 LEU A N 1
ATOM 865 C CA . LEU A 1 118 ? -6.777 11.076 7.311 1.00 94.69 118 LEU A CA 1
ATOM 866 C C . LEU A 1 118 ? -8.305 11.035 7.457 1.00 94.6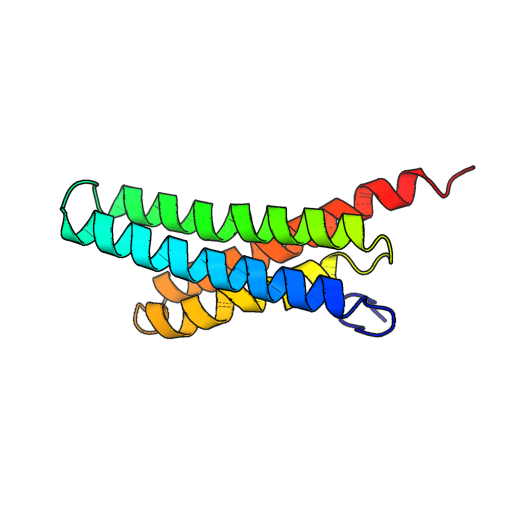9 118 LEU A C 1
ATOM 868 O O . LEU A 1 118 ? -8.915 12.070 7.742 1.00 94.69 118 LEU A O 1
ATOM 872 N N . SER A 1 119 ? -8.930 9.867 7.291 1.00 92.38 119 SER A N 1
ATOM 873 C CA . SER A 1 119 ? -10.381 9.720 7.460 1.00 92.38 119 SER A CA 1
ATOM 874 C C . SER A 1 119 ? -10.831 10.034 8.897 1.00 92.38 119 SER A C 1
ATOM 876 O O . SER A 1 119 ? -11.853 10.696 9.083 1.00 92.38 119 SER A O 1
ATOM 878 N N . LEU A 1 120 ? -10.016 9.696 9.905 1.00 86.69 120 LEU A N 1
ATOM 879 C CA . LEU A 1 120 ? -10.319 9.937 11.321 1.00 86.69 120 LEU A CA 1
ATOM 880 C C . LEU A 1 120 ? -10.358 11.425 11.700 1.00 86.69 120 LEU A C 1
ATOM 882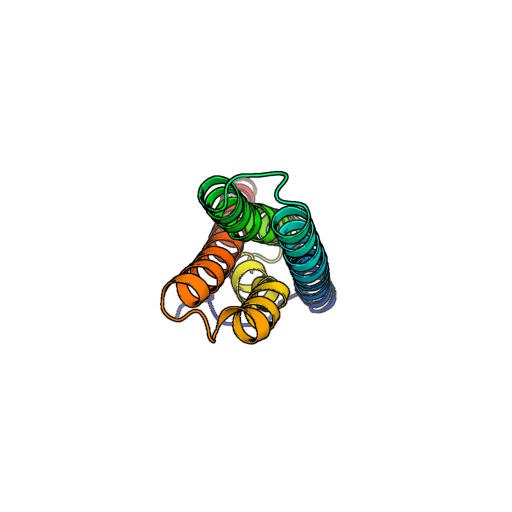 O O . LEU A 1 120 ? -11.147 11.827 12.556 1.00 86.69 120 LEU A O 1
ATOM 886 N N . ARG A 1 121 ? -9.533 12.272 11.063 1.00 70.88 121 ARG A N 1
ATOM 887 C CA . ARG A 1 121 ? -9.392 13.699 11.429 1.00 70.88 121 ARG A CA 1
ATOM 888 C C . ARG A 1 121 ? -10.683 14.514 11.287 1.00 70.88 121 ARG A C 1
ATOM 890 O O . ARG A 1 121 ? -10.766 15.603 11.851 1.00 70.88 121 ARG A O 1
ATOM 897 N N . ARG A 1 122 ? -11.679 14.024 10.541 1.00 59.81 122 ARG A N 1
ATOM 898 C CA . ARG A 1 122 ? -12.960 14.724 10.347 1.00 59.81 122 ARG A CA 1
ATOM 899 C C . ARG A 1 122 ? -14.101 14.159 11.200 1.00 59.81 122 ARG A C 1
ATOM 901 O O . ARG A 1 122 ? -14.960 14.942 11.588 1.00 59.81 122 ARG A O 1
ATOM 908 N N . SER A 1 123 ? -14.053 12.878 11.574 1.00 53.78 123 SER A N 1
ATOM 909 C CA . SER A 1 123 ? -15.009 12.274 12.522 1.00 53.78 123 SER A CA 1
ATOM 910 C C . SER A 1 123 ? -14.943 12.968 13.901 1.00 53.78 123 SER A C 1
ATOM 912 O O . SER A 1 123 ? -15.961 13.297 14.503 1.00 53.78 123 SER A O 1
ATOM 914 N N . GLY A 1 124 ? -13.746 13.394 14.332 1.00 51.41 124 GLY A N 1
ATOM 915 C CA . GLY A 1 124 ? -13.561 14.168 15.572 1.00 51.41 124 GLY A CA 1
ATOM 916 C C . GLY A 1 124 ? -14.139 15.597 15.586 1.00 51.41 124 GLY A C 1
ATOM 917 O O . GLY A 1 124 ? -14.200 16.204 16.652 1.00 51.41 124 GLY A O 1
ATOM 918 N N . LYS A 1 125 ? -14.571 16.154 14.442 1.00 49.09 125 LYS A N 1
ATOM 919 C CA . LYS A 1 125 ? -15.224 17.480 14.384 1.00 49.09 125 LYS A CA 1
ATOM 920 C C . LYS A 1 125 ? -16.749 17.425 14.557 1.00 49.09 125 LYS A C 1
ATOM 922 O O . LYS A 1 125 ? -17.343 18.482 14.721 1.00 49.09 125 LYS A O 1
ATOM 927 N N . GLY A 1 126 ? -17.365 16.237 14.546 1.00 47.31 126 GLY A N 1
ATOM 928 C CA . GLY A 1 126 ? -18.814 16.059 14.736 1.00 47.31 126 GLY A CA 1
ATOM 929 C C . GLY A 1 126 ? -19.248 15.703 16.164 1.00 47.31 126 GLY A C 1
ATOM 930 O O . GLY A 1 126 ? -20.424 15.803 16.474 1.00 47.31 126 GLY A O 1
ATOM 931 N N . SER A 1 127 ? -18.314 15.321 17.044 1.00 49.91 127 SER A N 1
ATOM 932 C CA . SER A 1 127 ? -18.596 14.884 18.429 1.00 49.91 127 SER A CA 1
ATOM 933 C C . SER A 1 127 ? -18.394 15.988 19.484 1.00 49.91 127 SER A C 1
ATOM 935 O O . SER A 1 127 ? -18.307 15.705 20.679 1.00 49.91 127 SER A O 1
ATOM 937 N N . ARG A 1 128 ? -18.268 17.248 19.058 1.00 48.00 128 ARG A N 1
ATOM 938 C CA . ARG A 1 128 ? -18.316 18.425 19.936 1.00 48.00 128 ARG A CA 1
ATOM 939 C C . ARG A 1 128 ? -19.543 19.246 19.561 1.00 48.00 128 ARG A C 1
ATOM 941 O O . ARG A 1 128 ? -19.389 20.231 18.853 1.00 48.00 128 ARG A O 1
ATOM 948 N N . ASN A 1 129 ? -20.715 18.773 19.963 1.00 40.62 129 ASN A N 1
ATOM 949 C CA . ASN A 1 129 ? -21.934 19.543 20.213 1.00 40.62 129 ASN A CA 1
ATOM 950 C C . ASN A 1 129 ? -22.830 18.692 21.108 1.00 40.62 129 ASN A C 1
ATOM 952 O O . ASN A 1 129 ? -23.039 17.514 20.745 1.00 40.62 129 ASN A O 1
#

Foldseek 3Di:
DDPLADCPQDDVVLLVVLLQQLLVLLVCLVVVLVVCVVVVVDDPVVSLVVLLCSLQARLLQSLLVSLLVSLRLNSQVSLQSSLCSNLVVLCVVCVVVPPSSVSSSVSNSVNSNNSSVVNNVVSVVVPPD

Sequence (129 aa):
MSRFFSLKGINWWLLASAIGLNFIWALVMLLGFAFMLDQGAVNQGLIQIGMLAACFILPFLAAWLVARMADDGMGPNYGIYGSLGAAVPLLVVLGSSGVVGMIFVITTLLGGLNGGILSLRRSGKGSRN

pLDDT: mean 89.87, std 13.19, range [40.62, 98.25]

Secondary structure (DSSP, 8-state):
--GGG--TT--HHHHHHHHHHHHHHHHHHHHHHHHHHHTT-S-HHHHHHHHHHHHHHHHHHHHHHHHHHH-SS-HHHHHHHHHHHHHHHHHHHHGGGTHHHHHHHHHHHHHHHHHHHHHHHHHTTTS--